Protein 4H8Q (pdb70)

Structure (mmCIF, N/CA/C/O backbone):
data_4H8Q
#
_entry.id   4H8Q
#
_cell.length_a   109.090
_cell.length_b   109.090
_cell.length_c   109.090
_cell.angle_alpha   90.00
_cell.angle_beta   90.00
_cell.angle_gamma   90.00
#
_symmetry.space_group_name_H-M   'I 2 3'
#
loop_
_entity.id
_entity.type
_entity.pdbx_description
1 polymer 'Iron Transport-associated domain protein'
2 non-polymer 'PROTOPORPHYRIN IX CONTAINING FE'
3 non-polymer 'ZINC ION'
4 water water
#
loop_
_atom_site.group_PDB
_atom_site.id
_atom_site.type_symbol
_atom_site.label_atom_id
_atom_site.label_alt_id
_atom_site.label_comp_id
_atom_site.label_asym_id
_atom_site.label_entity_id
_atom_site.label_seq_id
_atom_site.pdbx_PDB_ins_code
_atom_site.Cartn_x
_atom_site.Cartn_y
_atom_site.Cartn_z
_atom_site.occupancy
_atom_site.B_iso_or_equiv
_atom_site.auth_seq_id
_atom_site.auth_comp_id
_atom_site.auth_asym_id
_atom_site.auth_atom_id
_atom_site.pdbx_PDB_model_num
ATOM 1 N N . LEU A 1 11 ? -5.097 -14.731 -33.403 1.00 59.88 5 LEU A N 1
ATOM 2 C CA . LEU A 1 11 ? -4.916 -14.696 -34.851 1.00 55.43 5 LEU A CA 1
ATOM 3 C C . LEU A 1 11 ? -6.187 -14.214 -35.544 1.00 56.31 5 LEU A C 1
ATOM 4 O O . LEU A 1 11 ? -7.274 -14.247 -34.962 1.00 58.27 5 LEU A O 1
ATOM 6 N N . LYS A 1 12 ? -6.049 -13.773 -36.789 1.00 49.81 6 LYS A N 1
ATOM 7 C CA . LYS A 1 12 ? -7.170 -13.205 -37.524 1.00 51.36 6 LYS A CA 1
ATOM 8 C C . LYS A 1 12 ? -7.642 -14.118 -38.652 1.00 51.07 6 LYS A C 1
ATOM 9 O O . LYS A 1 12 ? -6.901 -14.986 -39.112 1.00 48.34 6 LYS A O 1
ATOM 15 N N . ASP A 1 13 ? -8.875 -13.901 -39.103 1.00 49.89 7 ASP A N 1
ATOM 16 C CA . ASP A 1 13 ? -9.481 -14.723 -40.148 1.00 44.95 7 ASP A CA 1
ATOM 17 C C . ASP A 1 13 ? -8.549 -14.963 -41.332 1.00 44.24 7 ASP A C 1
ATOM 18 O O . ASP A 1 13 ? -7.866 -14.047 -41.794 1.00 48.79 7 ASP A O 1
ATOM 23 N N . GLY A 1 14 ? -8.528 -16.205 -41.814 1.00 37.67 8 GLY A N 1
ATOM 24 C CA . GLY A 1 14 ? -7.661 -16.613 -42.907 1.00 31.40 8 GLY A CA 1
ATOM 25 C C . GLY A 1 14 ? -7.311 -18.089 -42.808 1.00 29.74 8 GLY A C 1
ATOM 26 O O . GLY A 1 14 ? -7.816 -18.781 -41.928 1.00 29.79 8 GLY A O 1
ATOM 27 N N . GLN A 1 15 ? -6.445 -18.558 -43.703 1.00 28.11 9 GLN A N 1
ATOM 28 C CA . GLN A 1 15 ? -6.042 -19.965 -43.769 1.00 27.03 9 GLN A CA 1
ATOM 29 C C . GLN A 1 15 ? -4.535 -20.092 -43.504 1.00 27.56 9 GLN A C 1
ATOM 30 O O . GLN A 1 15 ? -3.740 -19.397 -44.132 1.00 27.23 9 GLN A O 1
ATOM 36 N N . TYR A 1 16 ? -4.142 -20.993 -42.604 1.00 22.95 10 TYR A N 1
ATOM 37 C CA . TYR A 1 16 ? -2.742 -21.094 -42.172 1.00 22.39 10 TYR A CA 1
ATOM 38 C C . TYR A 1 16 ? -2.244 -22.533 -42.124 1.00 23.35 10 TYR A C 1
ATOM 39 O O . TYR A 1 16 ? -3.033 -23.451 -41.912 1.00 22.61 10 TYR A O 1
ATOM 48 N N . ASP A 1 17 ? -0.933 -22.728 -42.271 1.00 19.83 11 ASP A N 1
ATOM 49 C CA . ASP A 1 17 ? -0.342 -24.032 -42.010 1.00 18.57 11 ASP A CA 1
ATOM 50 C C . ASP A 1 17 ? -0.191 -24.214 -40.502 1.00 22.05 11 ASP A C 1
ATOM 51 O O . ASP A 1 17 ? 0.195 -23.280 -39.787 1.00 21.28 11 ASP A O 1
ATOM 56 N N . ILE A 1 18 ? -0.482 -25.413 -40.008 1.00 21.16 12 ILE A N 1
ATOM 57 C CA . ILE A 1 18 ? -0.222 -25.707 -38.605 1.00 18.47 12 ILE A CA 1
ATOM 58 C C . ILE A 1 18 ? 0.360 -27.101 -38.423 1.00 21.43 12 ILE A C 1
ATOM 59 O O . ILE A 1 18 ? -0.241 -28.100 -38.806 1.00 18.32 12 ILE A O 1
ATOM 64 N N . ALA A 1 19 ? 1.556 -27.166 -37.844 1.00 18.90 13 ALA A N 1
ATOM 65 C CA . ALA A 1 19 ? 2.182 -28.456 -37.598 1.00 19.20 13 ALA A CA 1
ATOM 66 C C . ALA A 1 19 ? 1.541 -29.136 -36.400 1.00 16.89 13 ALA A C 1
ATOM 67 O O . ALA A 1 19 ? 1.030 -28.473 -35.499 1.00 19.95 13 ALA A O 1
ATOM 69 N N . PHE A 1 20 ? 1.573 -30.462 -36.386 1.00 16.87 14 PHE A N 1
ATOM 70 C CA . PHE A 1 20 ? 1.011 -31.212 -35.263 1.00 18.76 14 PHE A CA 1
ATOM 71 C C . PHE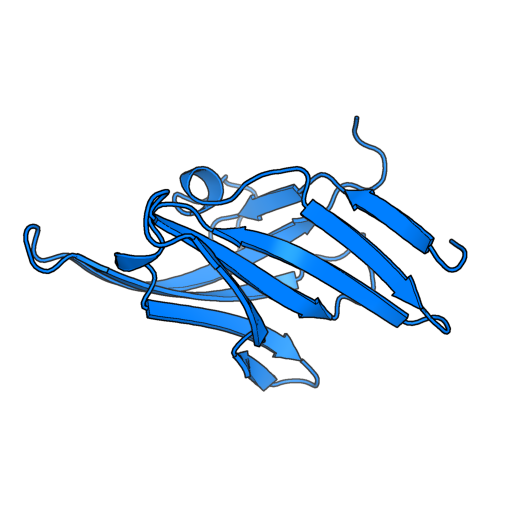 A 1 20 ? 1.601 -32.613 -35.227 1.00 21.22 14 PHE A C 1
ATOM 72 O O . PHE A 1 20 ? 2.247 -33.059 -36.191 1.00 21.78 14 PHE A O 1
ATOM 80 N N . LYS A 1 21 ? 1.372 -33.299 -34.109 1.00 19.22 15 LYS A N 1
ATOM 81 C CA . LYS A 1 21 ? 1.748 -34.689 -33.943 1.00 20.13 15 LYS A CA 1
ATOM 82 C C . LYS A 1 21 ? 0.560 -35.407 -33.312 1.00 19.60 15 LYS A C 1
ATOM 83 O O . LYS A 1 21 ? -0.207 -34.798 -32.557 1.00 21.03 15 LYS A O 1
ATOM 89 N N . VAL A 1 22 ? 0.399 -36.685 -33.629 1.00 18.42 16 VAL A N 1
ATOM 90 C CA . VAL A 1 22 ? -0.575 -37.518 -32.939 1.00 15.00 16 VAL A CA 1
ATOM 91 C C . VAL A 1 22 ? 0.160 -38.329 -31.882 1.00 18.17 16 VAL A C 1
ATOM 92 O O . VAL A 1 22 ? 1.144 -39.000 -32.187 1.00 19.95 16 VAL A O 1
ATOM 96 N N . LEU A 1 23 ? -0.341 -38.267 -30.653 1.00 18.15 17 LEU A N 1
ATOM 97 C CA . LEU A 1 23 ? 0.303 -38.902 -29.507 1.00 19.64 17 LEU A CA 1
ATOM 98 C C . LEU A 1 23 ? -0.477 -40.111 -29.017 1.00 17.03 17 LEU A C 1
ATOM 99 O O . LEU A 1 23 ? -1.705 -40.134 -29.047 1.00 18.61 17 LEU A O 1
ATOM 104 N N . LYS A 1 24 ? 0.244 -41.129 -28.559 1.00 16.88 18 LYS A N 1
ATOM 105 C CA . LYS A 1 24 ? -0.377 -42.273 -27.921 1.00 17.30 18 LYS A CA 1
ATOM 106 C C . LYS A 1 24 ? -1.139 -41.829 -26.670 1.00 16.90 18 LYS A C 1
ATOM 107 O O . LYS A 1 24 ? -0.667 -40.967 -25.929 1.00 20.75 18 LYS A O 1
ATOM 113 N N . ASP A 1 25 ? -2.313 -42.413 -26.459 1.00 19.66 19 ASP A N 1
ATOM 114 C CA . ASP A 1 25 ? -3.249 -41.985 -25.418 1.00 18.75 19 ASP A CA 1
ATOM 115 C C . ASP A 1 25 ? -2.568 -41.823 -24.053 1.00 21.55 19 ASP A C 1
ATOM 116 O O . ASP A 1 25 ? -1.938 -42.761 -23.558 1.00 23.09 19 ASP A O 1
ATOM 121 N N . LYS A 1 26 ? -2.695 -40.629 -23.475 1.00 21.02 20 LYS A N 1
ATOM 122 C CA . LYS A 1 26 ? -2.181 -40.332 -22.131 1.00 25.73 20 LYS A CA 1
ATOM 123 C C . LYS A 1 26 ? -0.652 -40.352 -22.033 1.00 26.69 20 LYS A C 1
ATOM 124 O O . LYS A 1 26 ? -0.095 -40.519 -20.942 1.00 28.34 20 LYS A O 1
ATOM 130 N N . THR A 1 27 ? 0.024 -40.173 -23.165 1.00 20.03 21 THR A N 1
ATOM 131 C CA . THR A 1 27 ? 1.483 -40.154 -23.200 1.00 20.99 21 THR A CA 1
ATOM 132 C C . THR A 1 27 ? 2.029 -39.003 -24.021 1.00 25.75 21 THR A C 1
ATOM 133 O O . THR A 1 27 ? 1.274 -38.294 -24.704 1.00 24.30 21 THR A O 1
ATOM 137 N N . GLU A 1 28 ? 3.345 -38.814 -23.946 1.00 22.39 22 GLU A N 1
ATOM 138 C CA . GLU A 1 28 ? 4.048 -37.897 -24.831 1.00 23.20 22 GLU A CA 1
ATOM 139 C C . GLU A 1 28 ? 4.776 -38.679 -25.924 1.00 22.84 22 GLU A C 1
ATOM 140 O O . GLU A 1 28 ? 5.668 -38.148 -26.585 1.00 26.08 22 GLU A O 1
ATOM 146 N N . GLU A 1 29 ? 4.380 -39.938 -26.107 1.00 22.27 23 GLU A N 1
ATOM 147 C CA . GLU A 1 29 ? 4.956 -40.800 -27.135 1.00 22.55 23 GLU A CA 1
ATOM 148 C C . GLU A 1 29 ? 4.229 -40.622 -28.460 1.00 25.75 23 GLU A C 1
ATOM 149 O O . GLU A 1 29 ? 3.012 -40.457 -28.483 1.00 22.35 23 GLU A O 1
ATOM 155 N N . ILE A 1 30 ? 4.974 -40.668 -29.559 1.00 22.62 24 ILE A N 1
ATOM 156 C CA . ILE A 1 30 ? 4.356 -40.537 -30.880 1.00 19.92 24 ILE A CA 1
ATOM 157 C C . ILE A 1 30 ? 3.499 -41.748 -31.193 1.00 20.73 24 ILE A C 1
ATOM 158 O O . ILE A 1 30 ? 3.933 -42.890 -31.035 1.00 23.02 24 ILE A O 1
ATOM 163 N N . SER A 1 31 ? 2.267 -41.500 -31.635 1.00 18.96 25 SER A N 1
ATOM 164 C CA . SER A 1 31 ? 1.340 -42.579 -31.932 1.00 19.93 25 SER A CA 1
ATOM 165 C C . SER A 1 31 ? 1.667 -43.238 -33.261 1.00 17.75 25 SER A C 1
ATOM 166 O O . SER A 1 31 ? 2.214 -42.596 -34.171 1.00 20.22 25 SER A O 1
ATOM 169 N N A MET A 1 32 ? 1.320 -44.522 -33.371 0.67 18.10 26 MET A N 1
ATOM 170 N N C MET A 1 32 ? 1.339 -44.513 -33.383 0.33 18.13 26 MET A N 1
ATOM 171 C CA A MET A 1 32 ? 1.357 -45.260 -34.636 0.67 20.67 26 MET A CA 1
ATOM 172 C CA B MET A 1 32 ? 1.737 -45.861 -35.157 0.00 22.22 26 MET A CA 1
ATOM 173 C CA C MET A 1 32 ? 1.444 -45.147 -34.676 0.33 20.84 26 MET A CA 1
ATOM 174 C C A MET A 1 32 ? 0.488 -44.552 -35.675 0.67 20.42 26 MET A C 1
ATOM 175 C C C MET A 1 32 ? 0.619 -44.345 -35.671 0.33 21.02 26 MET A C 1
ATOM 176 O O A MET A 1 32 ? 0.711 -44.674 -36.882 0.67 22.15 26 MET A O 1
ATOM 177 O O C MET A 1 32 ? 0.992 -44.202 -36.840 0.33 20.50 26 MET A O 1
ATOM 190 N N . MET A 1 33 ? -0.496 -43.799 -35.203 1.00 18.96 27 MET A N 1
ATOM 191 C CA . MET A 1 33 ? -1.374 -43.062 -36.114 1.00 18.83 27 MET A CA 1
ATOM 192 C C . MET A 1 33 ? -0.643 -41.915 -36.803 1.00 20.40 27 MET A C 1
ATOM 193 O O . MET A 1 33 ? -1.034 -41.489 -37.885 1.00 20.56 27 MET A O 1
ATOM 198 N N . ASN A 1 34 ? 0.422 -41.411 -36.190 1.00 18.96 28 ASN A N 1
ATOM 199 C CA . ASN A 1 34 ? 1.101 -40.250 -36.728 1.00 21.26 28 ASN A CA 1
ATOM 200 C C . ASN A 1 34 ? 1.628 -40.504 -38.138 1.00 19.22 28 ASN A C 1
ATOM 201 O O . ASN A 1 34 ? 1.804 -39.575 -38.933 1.00 24.27 28 ASN A O 1
ATOM 206 N N . THR A 1 35 ? 1.875 -41.774 -38.435 1.00 19.97 29 THR A N 1
ATOM 207 C CA . THR A 1 35 ? 2.364 -42.203 -39.740 1.00 22.53 29 THR A CA 1
ATOM 208 C C . THR A 1 35 ? 1.333 -41.968 -40.849 1.00 22.35 29 THR A C 1
ATOM 209 O O . THR A 1 35 ? 1.683 -41.851 -42.031 1.00 25.86 29 THR A O 1
ATOM 213 N N . TYR A 1 36 ? 0.067 -41.884 -40.451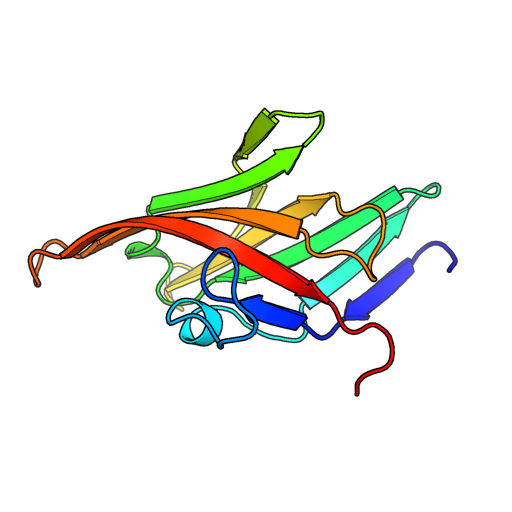 1.00 18.23 30 TYR A N 1
ATOM 214 C CA . TYR A 1 36 ? -1.054 -41.911 -41.391 1.00 18.83 30 TYR A CA 1
ATOM 215 C C . TYR A 1 36 ? -1.775 -40.578 -41.496 1.00 18.97 30 TYR A C 1
ATOM 216 O O . TYR A 1 36 ? -2.894 -40.507 -41.995 1.00 22.35 30 TYR A O 1
ATOM 225 N N . VAL A 1 37 ? -1.136 -39.522 -41.011 1.00 18.74 31 VAL A N 1
ATOM 226 C CA . VAL A 1 37 ? -1.671 -38.179 -41.174 1.00 20.57 31 VAL A CA 1
ATOM 227 C C . VAL A 1 37 ? -0.621 -37.300 -41.836 1.00 21.79 31 VAL A C 1
ATOM 228 O O . VAL A 1 37 ? 0.580 -37.583 -41.770 1.00 25.86 31 VAL A O 1
ATOM 232 N N . VAL A 1 38 ? -1.070 -36.237 -42.490 1.00 20.54 32 VAL A N 1
ATOM 233 C CA . VAL A 1 38 ? -0.145 -35.291 -43.087 1.00 18.53 32 VAL A CA 1
ATOM 234 C C . VAL A 1 38 ? -0.013 -34.043 -42.226 1.00 22.28 32 VAL A C 1
ATOM 235 O O . VAL A 1 38 ? -1.001 -33.407 -41.886 1.00 20.48 32 VAL A O 1
ATOM 239 N N . SER A 1 39 ? 1.215 -33.708 -41.843 1.00 22.27 33 SER A N 1
ATOM 240 C CA . SER A 1 39 ? 1.471 -32.439 -41.176 1.00 18.49 33 SER A CA 1
ATOM 241 C C . SER A 1 39 ? 2.363 -31.625 -42.114 1.00 21.12 33 SER A C 1
ATOM 242 O O . SER A 1 39 ? 3.271 -32.185 -42.721 1.00 24.39 33 SER A O 1
ATOM 245 N N . PRO A 1 40 ? 2.118 -30.309 -42.234 1.00 21.31 34 PRO A N 1
ATOM 246 C CA . PRO A 1 40 ? 1.120 -29.568 -41.461 1.00 18.90 34 PRO A CA 1
ATOM 247 C C . PRO A 1 40 ? -0.292 -29.732 -41.990 1.00 18.65 34 PRO A C 1
ATOM 248 O O . PRO A 1 40 ? -0.514 -30.009 -43.187 1.00 20.03 34 PRO A O 1
ATOM 252 N N . ALA A 1 41 ? -1.241 -29.543 -41.085 1.00 18.56 35 ALA A N 1
ATOM 253 C CA . ALA A 1 41 ? -2.651 -29.436 -41.438 1.00 19.83 35 ALA A CA 1
ATOM 254 C C . ALA A 1 41 ? -2.950 -27.997 -41.833 1.00 20.96 35 ALA A C 1
ATOM 255 O O . ALA A 1 41 ? -2.072 -27.127 -41.792 1.00 19.09 35 ALA A O 1
ATOM 257 N N . ARG A 1 42 ? -4.190 -27.739 -42.228 1.00 18.74 36 ARG A N 1
ATOM 258 C CA . ARG A 1 42 ? -4.575 -26.380 -42.573 1.00 20.77 36 ARG A CA 1
ATOM 259 C C . ARG A 1 42 ? -5.589 -25.869 -41.567 1.00 21.26 36 ARG A C 1
ATOM 260 O O . ARG A 1 42 ? -6.610 -26.501 -41.299 1.00 22.38 36 ARG A O 1
ATOM 268 N N . LEU A 1 43 ? -5.272 -24.719 -40.993 1.00 20.02 37 LEU A N 1
ATOM 269 C CA . LEU A 1 43 ? -6.121 -24.072 -40.017 1.00 17.70 37 LEU A CA 1
ATOM 270 C C . LEU A 1 43 ? -6.887 -22.958 -40.707 1.00 21.71 37 LEU A C 1
ATOM 271 O O . LEU A 1 43 ? -6.293 -22.095 -41.348 1.00 22.40 37 LEU A O 1
ATOM 276 N N . THR A 1 44 ? -8.205 -22.981 -40.585 1.00 22.56 38 THR A N 1
ATOM 277 C CA . THR A 1 44 ? -9.016 -21.878 -41.091 1.00 21.69 38 THR A CA 1
ATOM 278 C C . THR A 1 44 ? -9.572 -21.129 -39.899 1.00 26.25 38 THR A C 1
ATOM 279 O O . THR A 1 44 ? -10.203 -21.717 -39.017 1.00 25.29 38 THR A O 1
ATOM 283 N N . VAL A 1 45 ? -9.311 -19.828 -39.856 1.00 27.74 39 VAL A N 1
ATOM 284 C CA . VAL A 1 45 ? -9.839 -18.992 -38.793 1.00 29.24 39 VAL A CA 1
ATOM 285 C C . VAL A 1 45 ? -10.973 -18.175 -39.393 1.00 31.92 39 VAL A C 1
ATOM 286 O O . VAL A 1 45 ? -10.776 -17.475 -40.382 1.00 34.88 39 VAL A O 1
ATOM 290 N N . LYS A 1 46 ? -12.163 -18.305 -38.820 1.00 39.78 40 LYS A N 1
ATOM 291 C CA . LYS A 1 46 ? -13.340 -17.632 -39.356 1.00 41.54 40 LYS A CA 1
ATOM 292 C C . LYS A 1 46 ? -14.281 -17.234 -38.230 1.00 51.65 40 LYS A C 1
ATOM 293 O O . LYS A 1 46 ? -14.847 -18.091 -37.553 1.00 50.83 40 LYS A O 1
ATOM 299 N N . ASP A 1 47 ? -14.434 -15.928 -38.033 1.00 59.21 41 ASP A N 1
ATOM 300 C CA . ASP A 1 47 ? -15.299 -15.394 -36.987 1.00 58.88 41 ASP A CA 1
ATOM 301 C C . ASP A 1 47 ? -14.893 -15.888 -35.601 1.00 59.70 41 ASP A C 1
ATOM 302 O O . ASP A 1 47 ? -15.737 -16.328 -34.820 1.00 61.85 41 ASP A O 1
ATOM 307 N N . GLY A 1 48 ? -13.600 -15.817 -35.300 1.00 58.00 42 GLY A N 1
ATOM 308 C CA . GLY A 1 48 ? -13.098 -16.225 -33.998 1.00 58.01 42 GLY A CA 1
ATOM 309 C C . GLY A 1 48 ? -13.177 -17.719 -33.721 1.00 57.30 42 GLY A C 1
ATOM 310 O O . GLY A 1 48 ? -12.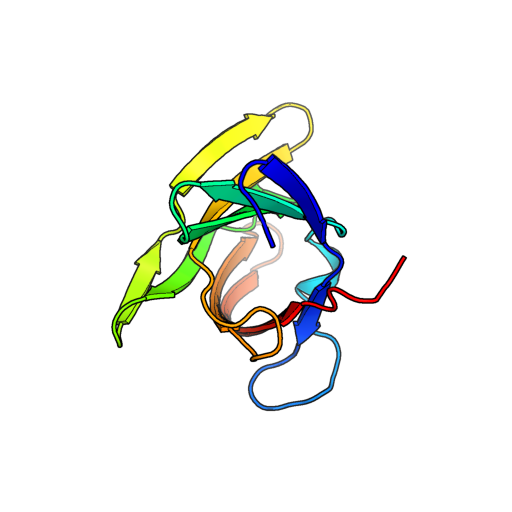921 -18.163 -32.600 1.00 58.01 42 GLY A O 1
ATOM 311 N N . LYS A 1 49 ? -13.544 -18.499 -34.733 1.00 49.30 43 LYS A N 1
ATOM 312 C CA . LYS A 1 49 ? -13.536 -19.953 -34.607 1.00 43.22 43 LYS A CA 1
ATOM 313 C C . LYS A 1 49 ? -12.373 -20.549 -35.392 1.00 35.87 43 LYS A C 1
ATOM 314 O O . LYS A 1 49 ? -11.902 -19.960 -36.366 1.00 35.44 43 LYS A O 1
ATOM 320 N N . LYS A 1 50 ? -11.908 -21.714 -34.957 1.00 30.84 44 LYS A N 1
ATOM 321 C CA . LYS A 1 50 ? -10.769 -22.360 -35.595 1.00 27.23 44 LYS A CA 1
ATOM 322 C C . LYS A 1 50 ? -11.151 -23.746 -36.090 1.00 26.50 44 LYS A C 1
ATOM 323 O O . LYS A 1 50 ? -11.641 -24.576 -35.322 1.00 29.84 44 LYS A O 1
ATOM 329 N N . TYR A 1 51 ? -10.932 -23.987 -37.376 1.00 23.34 45 TYR A N 1
ATOM 330 C CA . TYR A 1 51 ? -11.220 -25.289 -37.959 1.00 22.99 45 TYR A CA 1
ATOM 331 C C . TYR A 1 51 ? -9.942 -25.870 -38.519 1.00 25.30 45 TYR A C 1
ATOM 332 O O . TYR A 1 51 ? -9.130 -25.159 -39.109 1.00 24.11 45 TYR A O 1
ATOM 341 N N . ILE A 1 52 ? -9.767 -27.169 -38.329 1.00 18.99 46 ILE A N 1
ATOM 342 C CA . ILE A 1 52 ? -8.598 -27.862 -38.826 1.00 18.54 46 ILE A CA 1
ATOM 343 C C . ILE A 1 52 ? -9.039 -28.791 -39.933 1.00 21.21 46 ILE A C 1
ATOM 344 O O . ILE A 1 52 ? -10.001 -29.542 -39.769 1.00 22.84 46 ILE A O 1
ATOM 349 N N . ALA A 1 53 ? -8.347 -28.723 -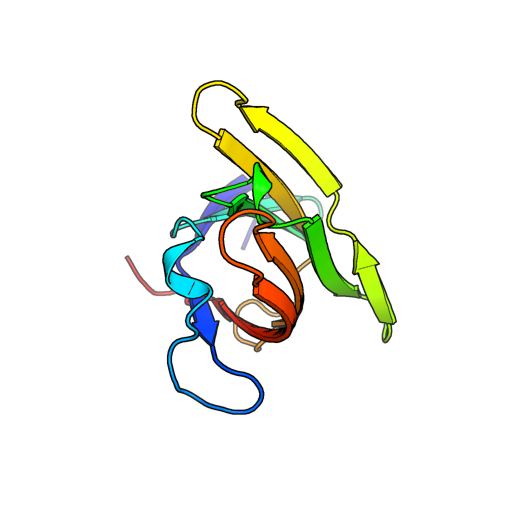41.062 1.00 18.42 47 ALA A N 1
ATOM 350 C CA . ALA A 1 53 ? -8.525 -29.678 -42.143 1.00 17.80 47 ALA A CA 1
ATOM 351 C C . ALA A 1 53 ? -7.277 -30.535 -42.227 1.00 20.57 47 ALA A C 1
ATOM 352 O O . ALA A 1 53 ? -6.175 -30.035 -42.459 1.00 20.89 47 ALA A O 1
ATOM 354 N N . MET A 1 54 ? -7.464 -31.835 -42.035 1.00 18.36 48 MET A N 1
ATOM 355 C CA . MET A 1 54 ? -6.352 -32.771 -41.907 1.00 18.56 48 MET A CA 1
ATOM 356 C C . MET A 1 54 ? -6.481 -33.891 -42.927 1.00 18.83 48 MET A C 1
ATOM 357 O O . MET A 1 54 ? -7.556 -34.475 -43.071 1.00 19.40 48 MET A O 1
ATOM 362 N N . THR A 1 55 ? -5.389 -34.195 -43.621 1.00 19.41 49 THR A N 1
ATOM 363 C CA . THR A 1 55 ? -5.362 -35.300 -44.571 1.00 17.61 49 THR A CA 1
ATOM 364 C C . THR A 1 55 ? -5.008 -36.622 -43.887 1.00 18.49 49 THR A C 1
ATOM 365 O O . THR A 1 55 ? -3.999 -36.719 -43.169 1.00 19.60 49 THR A O 1
ATOM 369 N N . LEU A 1 56 ? -5.851 -37.625 -44.111 1.00 19.90 50 LEU A N 1
ATOM 370 C CA . LEU A 1 56 ? -5.597 -38.988 -43.650 1.00 19.10 50 LEU A CA 1
ATOM 371 C C . LEU A 1 56 ? -5.065 -39.819 -44.808 1.00 21.90 50 LEU A C 1
ATOM 372 O O . LEU A 1 56 ? -5.641 -39.814 -45.906 1.00 21.93 50 LEU A O 1
ATOM 377 N N . LYS A 1 57 ? -3.966 -40.525 -44.565 1.00 19.58 51 LYS A N 1
ATOM 378 C CA . LYS A 1 57 ? -3.424 -41.465 -45.539 1.00 17.60 51 LYS A CA 1
ATOM 379 C C . LYS A 1 57 ? -3.978 -42.862 -45.274 1.00 23.31 51 LYS A C 1
ATOM 380 O O . LYS A 1 57 ? -4.568 -43.107 -44.227 1.00 21.56 51 LYS A O 1
ATOM 386 N N . ASN A 1 58 ? -3.808 -43.770 -46.232 1.00 19.45 52 ASN A N 1
ATOM 387 C CA . ASN A 1 58 ? -4.446 -45.085 -46.156 1.00 22.42 52 ASN A CA 1
ATOM 388 C C . ASN A 1 58 ? -5.904 -44.982 -45.737 1.00 22.19 52 ASN A C 1
ATOM 389 O O . ASN A 1 58 ? -6.373 -45.708 -44.853 1.00 19.10 52 ASN A O 1
ATOM 394 N N . SER A 1 59 ? -6.62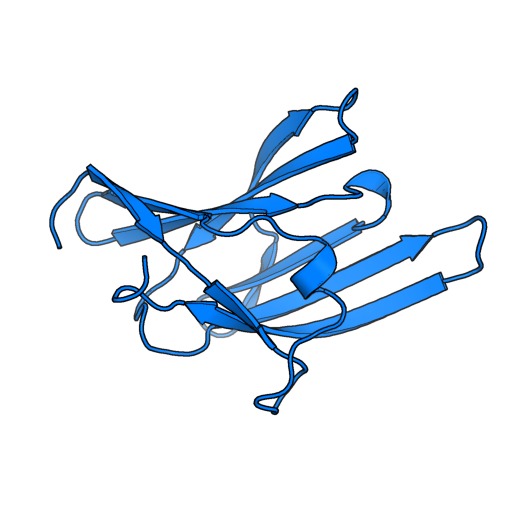6 -44.079 -46.397 1.00 19.99 53 SER A N 1
ATOM 395 C CA . SER A 1 59 ? -7.994 -43.737 -46.021 1.00 20.49 53 SER A CA 1
ATOM 396 C C . SER A 1 59 ? -8.910 -44.955 -45.886 1.00 20.19 53 SER A C 1
ATOM 397 O O . SER A 1 59 ? -9.718 -45.042 -44.962 1.00 20.95 53 SER A O 1
ATOM 400 N N . GLU A 1 60 ? -8.790 -45.891 -46.821 1.00 21.68 54 GLU A N 1
ATOM 401 C CA . GLU A 1 60 ? -9.622 -47.084 -46.822 1.00 22.85 54 GLU A CA 1
ATOM 402 C C . GLU A 1 60 ? -9.544 -47.857 -45.499 1.00 21.84 54 GLU A C 1
ATOM 403 O O . GLU A 1 60 ? -10.504 -48.508 -45.100 1.00 24.60 54 GLU A O 1
ATOM 409 N N . TRP A 1 61 ? -8.401 -47.774 -44.827 1.00 19.32 55 TRP A N 1
ATOM 410 C CA . TRP A 1 61 ? -8.206 -48.483 -43.555 1.00 18.66 55 TRP A CA 1
ATOM 411 C C . TRP A 1 61 ? -8.815 -47.755 -42.361 1.00 19.92 55 TRP A C 1
ATOM 412 O O . TRP A 1 61 ? -9.114 -48.361 -41.332 1.00 19.27 55 TRP A O 1
ATOM 423 N N . ILE A 1 62 ? -8.974 -46.446 -42.479 1.00 18.89 56 ILE A N 1
ATOM 424 C CA . ILE A 1 62 ? -9.446 -45.668 -41.339 1.00 18.70 56 ILE A CA 1
ATOM 425 C C . ILE A 1 62 ? -10.950 -45.520 -41.453 1.00 22.45 56 ILE A C 1
ATOM 426 O O . ILE A 1 62 ? -11.444 -44.735 -42.250 1.00 21.12 56 ILE A O 1
ATOM 431 N N . THR A 1 63 ? -11.686 -46.307 -40.678 1.00 16.67 57 THR A N 1
ATOM 432 C CA . THR A 1 63 ? -13.134 -46.367 -40.860 1.00 18.19 57 THR A CA 1
ATOM 433 C C . THR A 1 63 ? -13.917 -45.342 -40.048 1.00 21.77 57 THR A C 1
ATOM 434 O O . THR A 1 63 ? -15.040 -44.984 -40.412 1.00 23.71 57 THR A O 1
ATOM 438 N N . LYS A 1 64 ? -13.334 -44.871 -38.952 1.00 19.36 58 LYS A N 1
ATOM 439 C CA . LYS A 1 64 ? -13.950 -43.822 -38.150 1.00 19.73 58 LYS A CA 1
ATOM 440 C C . LYS A 1 64 ? -12.885 -42.880 -37.631 1.00 21.95 58 LYS A C 1
ATOM 441 O O . LYS A 1 64 ? -11.771 -43.303 -37.301 1.00 19.33 58 LYS A O 1
ATOM 447 N N . PHE A 1 65 ? -13.225 -41.598 -37.554 1.00 17.14 59 PHE A N 1
ATOM 448 C CA . PHE A 1 65 ? -12.338 -40.627 -36.933 1.00 18.04 59 PHE A CA 1
ATOM 449 C C . PHE A 1 65 ? -13.162 -39.573 -36.209 1.00 20.46 59 PHE A C 1
ATOM 450 O O . PHE A 1 65 ? -14.002 -38.908 -36.821 1.00 19.52 59 PHE A O 1
ATOM 458 N N . GLN A 1 66 ? -12.930 -39.426 -34.906 1.00 16.67 60 GLN A N 1
ATOM 459 C CA . GLN A 1 66 ? -13.744 -38.517 -34.100 1.00 16.66 60 GLN A CA 1
ATOM 460 C C . GLN A 1 66 ? -12.867 -37.602 -33.259 1.00 19.19 60 GLN A C 1
ATOM 461 O O . GLN A 1 66 ? -11.754 -37.966 -32.869 1.00 19.23 60 GLN A O 1
ATOM 467 N N . THR A 1 67 ? -13.360 -36.403 -32.973 1.00 17.07 61 THR A N 1
ATOM 468 C CA . THR A 1 67 ? -12.651 -35.526 -32.060 1.00 17.70 61 THR A CA 1
ATOM 469 C C . THR A 1 67 ? -13.602 -35.053 -30.971 1.00 21.21 61 THR A C 1
ATOM 470 O O . THR A 1 67 ? -14.822 -35.090 -31.146 1.00 21.44 61 THR A O 1
ATOM 474 N N . GLU A 1 68 ? -13.042 -34.635 -29.844 1.00 21.53 62 GLU A N 1
ATOM 475 C CA . GLU A 1 68 ? -13.866 -34.216 -28.713 1.00 24.19 62 GLU A CA 1
ATOM 476 C C . GLU A 1 68 ? -14.494 -32.867 -29.006 1.00 28.88 62 GLU A C 1
ATOM 477 O O . GLU A 1 68 ? -13.805 -31.923 -29.395 1.00 31.11 62 GLU A O 1
ATOM 483 N N . LYS A 1 69 ? -15.805 -32.793 -28.818 1.00 32.20 63 LYS A N 1
ATOM 484 C CA . LYS A 1 69 ? -16.562 -31.575 -29.064 1.00 42.10 63 LYS A CA 1
ATOM 485 C C . LYS A 1 69 ? -17.683 -31.486 -28.039 1.00 45.77 63 LYS A C 1
ATOM 486 O O . LYS A 1 69 ? -18.534 -32.376 -27.966 1.00 42.38 63 LYS A O 1
ATOM 492 N N . ASN A 1 70 ? -17.672 -30.422 -27.242 1.00 50.04 64 ASN A N 1
ATOM 493 C CA . ASN A 1 70 ? -18.716 -30.202 -26.246 1.00 52.17 64 ASN A CA 1
ATOM 494 C C . ASN A 1 70 ? -18.908 -31.405 -25.327 1.00 49.38 64 ASN A C 1
ATOM 495 O O . ASN A 1 70 ? -20.016 -31.933 -25.206 1.00 52.48 64 ASN A O 1
ATOM 500 N N . GLY A 1 71 ? -17.822 -31.841 -24.696 1.00 51.82 65 GLY A N 1
ATOM 501 C CA . GLY A 1 71 ? -17.872 -32.939 -23.746 1.00 49.97 65 GLY A CA 1
ATOM 502 C C . GLY A 1 71 ? -18.249 -34.288 -24.335 1.00 51.71 65 GLY A C 1
ATOM 503 O O . GLY A 1 71 ? -18.485 -35.247 -23.599 1.00 54.24 65 GLY A O 1
ATOM 504 N N . GLY A 1 72 ? -18.314 -34.367 -25.661 1.00 40.72 66 GLY A N 1
ATOM 505 C CA . GLY A 1 72 ? -18.607 -35.618 -26.335 1.00 35.44 66 GLY A CA 1
ATOM 506 C C . GLY A 1 72 ? -17.691 -35.810 -27.531 1.00 30.78 66 GLY A C 1
ATOM 507 O O . GLY A 1 72 ? -16.893 -34.934 -27.851 1.00 36.86 66 GLY A O 1
ATOM 508 N N . PHE A 1 73 ? -17.799 -36.955 -28.193 1.00 28.59 67 PHE A N 1
ATOM 509 C CA . PHE A 1 73 ? -17.028 -37.181 -29.415 1.00 25.02 67 PHE A CA 1
ATOM 510 C C . PHE A 1 73 ? -17.910 -37.165 -30.651 1.00 25.56 67 PHE A C 1
ATOM 511 O O . PHE A 1 73 ? -18.997 -37.752 -30.668 1.00 29.84 67 PHE A O 1
ATOM 519 N N . ALA A 1 74 ? -17.434 -36.488 -31.688 1.00 21.65 68 ALA A N 1
ATOM 520 C CA . ALA A 1 74 ? -18.195 -36.342 -32.921 1.00 24.63 68 ALA A CA 1
ATOM 521 C C . ALA A 1 74 ? -17.365 -36.741 -34.125 1.00 21.86 68 ALA A C 1
ATOM 522 O O . ALA A 1 74 ? -16.166 -36.458 -34.180 1.00 20.02 68 ALA A O 1
ATOM 524 N N . ASP A 1 75 ? -18.002 -37.405 -35.085 1.00 21.94 69 ASP A N 1
ATOM 525 C CA . ASP A 1 75 ? -17.330 -37.730 -36.332 1.00 20.98 69 ASP A CA 1
ATOM 526 C C . ASP A 1 75 ? -16.893 -36.448 -37.038 1.00 26.12 69 ASP A C 1
ATOM 527 O O . ASP A 1 75 ? -17.681 -35.511 -37.202 1.00 23.49 69 ASP A O 1
ATOM 532 N N . ALA A 1 76 ? -15.635 -36.398 -37.457 1.00 20.54 70 ALA A N 1
ATOM 533 C CA . ALA A 1 76 ? -15.164 -35.257 -38.231 1.00 19.24 70 ALA A CA 1
ATOM 534 C C . ALA A 1 76 ? -15.803 -35.285 -39.613 1.00 21.47 70 ALA A C 1
ATOM 535 O O . ALA A 1 76 ? -16.003 -36.347 -40.197 1.00 22.40 70 ALA A O 1
ATOM 537 N N . LYS A 1 77 ? -16.110 -34.107 -40.141 1.00 20.57 71 LYS A N 1
ATOM 538 C CA . LYS A 1 77 ? -16.696 -34.000 -41.471 1.00 21.30 71 LYS A CA 1
ATOM 539 C C . LYS A 1 77 ? -15.701 -34.358 -42.565 1.00 21.08 71 LYS A C 1
ATOM 540 O O . LYS A 1 77 ? -14.575 -33.862 -42.575 1.00 22.30 71 LYS A O 1
ATOM 546 N N . VAL A 1 78 ? -16.104 -35.209 -43.505 1.00 18.43 72 VAL A N 1
ATOM 547 C CA . VAL A 1 78 ? -15.241 -35.485 -44.643 1.00 17.12 72 VAL A CA 1
ATOM 548 C C . VAL A 1 78 ? -15.516 -34.426 -45.703 1.00 20.68 72 VAL A C 1
ATOM 549 O O . VAL A 1 78 ? -16.622 -34.362 -46.254 1.00 24.07 72 VAL A O 1
ATOM 553 N N . VAL A 1 79 ? -14.526 -33.584 -45.971 1.00 19.83 73 VAL A N 1
ATOM 554 C CA . VAL A 1 79 ? -14.708 -32.493 -46.932 1.00 21.07 73 VAL A CA 1
ATOM 555 C C . VAL A 1 79 ? -14.141 -32.802 -48.313 1.00 26.01 73 VAL A C 1
ATOM 556 O O . VAL A 1 79 ? -14.399 -32.078 -49.274 1.00 25.57 73 VAL A O 1
ATOM 560 N N . SER A 1 80 ? -13.367 -33.874 -48.416 1.00 20.74 74 SER A N 1
ATOM 561 C CA . SER A 1 80 ? -12.941 -34.369 -49.710 1.00 23.97 74 SER A CA 1
ATOM 562 C C . SER A 1 80 ? -12.358 -35.758 -49.593 1.00 28.36 74 SER A C 1
ATOM 563 O O . SER A 1 80 ? -11.884 -36.164 -48.525 1.00 22.28 74 SER A O 1
ATOM 566 N N . GLU A 1 81 ? -12.424 -36.482 -50.703 1.00 26.36 75 GLU A N 1
ATOM 567 C CA . GLU A 1 81 ? -11.801 -37.790 -50.827 1.00 27.39 75 GLU A CA 1
ATOM 568 C C . GLU A 1 81 ? -11.078 -37.871 -52.159 1.00 33.97 75 GLU A C 1
ATOM 569 O O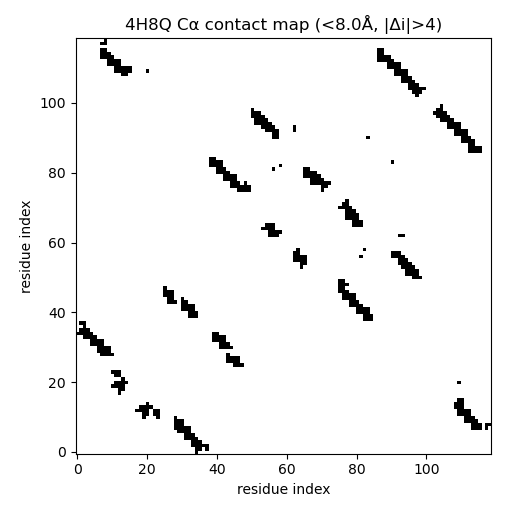 . GLU A 1 81 ? -11.555 -37.348 -53.173 1.00 32.34 75 GLU A O 1
ATOM 575 N N . ASP A 1 82 ? -9.919 -38.515 -52.149 1.00 27.75 76 ASP A N 1
ATOM 576 C CA . ASP A 1 82 ? -9.180 -38.793 -53.371 1.00 29.54 76 ASP A CA 1
ATOM 577 C C . ASP A 1 82 ? -9.003 -40.299 -53.438 1.00 34.19 76 ASP A C 1
ATOM 578 O O . ASP A 1 82 ? -8.064 -40.843 -52.853 1.00 30.19 76 ASP A O 1
ATOM 583 N N . LYS A 1 83 ? -9.918 -40.972 -54.132 1.00 32.39 77 LYS A N 1
ATOM 584 C CA . LYS A 1 83 ? -9.903 -42.433 -54.195 1.00 35.80 77 LYS A CA 1
ATOM 585 C C . LYS A 1 83 ? -8.637 -42.979 -54.846 1.00 34.50 77 LYS A C 1
ATOM 586 O O . LYS A 1 83 ? -8.129 -44.030 -54.447 1.00 34.73 77 LYS A O 1
ATOM 592 N N . ALA A 1 84 ? -8.127 -42.267 -55.845 1.00 38.26 78 ALA A N 1
ATOM 593 C CA . ALA A 1 84 ? -6.903 -42.675 -56.526 1.00 34.73 78 ALA A CA 1
ATOM 594 C C . ALA A 1 84 ? -5.697 -42.663 -55.591 1.00 37.57 78 ALA A C 1
ATOM 595 O O . ALA A 1 84 ? -4.861 -43.565 -55.631 1.00 37.21 78 ALA A O 1
ATOM 597 N N . ALA A 1 85 ? -5.606 -41.640 -54.747 1.00 33.71 79 ALA A N 1
ATOM 598 C CA . ALA A 1 85 ? -4.485 -41.523 -53.820 1.00 32.92 79 ALA A CA 1
ATOM 599 C C . ALA A 1 85 ? -4.754 -42.287 -52.529 1.00 24.98 79 ALA A C 1
ATOM 600 O O . ALA A 1 85 ? -3.854 -42.453 -51.707 1.00 28.63 79 ALA A O 1
ATOM 602 N N . ASN A 1 86 ? -5.988 -42.752 -52.367 1.00 29.07 80 ASN A N 1
ATOM 603 C CA . ASN A 1 86 ? -6.421 -43.375 -51.119 1.00 26.47 80 ASN A CA 1
ATOM 604 C C . ASN A 1 86 ? -6.137 -42.447 -49.938 1.00 28.19 80 ASN A C 1
ATOM 605 O O . ASN A 1 86 ? -5.508 -42.842 -48.955 1.00 22.80 80 ASN A O 1
ATOM 610 N N . THR A 1 87 ? -6.589 -41.204 -50.058 1.00 24.25 81 THR A N 1
ATOM 611 C CA . THR A 1 87 ? -6.513 -40.247 -48.960 1.00 21.94 81 THR A CA 1
ATOM 612 C C . THR A 1 87 ? -7.860 -39.562 -48.824 1.00 25.98 81 THR A C 1
ATOM 613 O O . THR A 1 87 ? -8.692 -39.618 -49.732 1.00 22.85 81 THR A O 1
ATOM 617 N N . ARG A 1 88 ? -8.094 -38.930 -47.679 1.00 21.32 82 ARG A N 1
ATOM 618 C CA . ARG A 1 88 ? -9.257 -38.068 -47.551 1.00 19.74 82 ARG A CA 1
ATOM 619 C C . ARG A 1 88 ? -8.948 -36.937 -46.590 1.00 21.51 82 ARG A C 1
ATOM 620 O O . ARG A 1 88 ? -8.002 -37.018 -45.817 1.00 19.87 82 ARG A O 1
ATOM 628 N N . VAL A 1 89 ? -9.740 -35.875 -46.665 1.00 18.39 83 VAL A N 1
ATOM 629 C CA . VAL A 1 89 ? -9.545 -34.734 -45.789 1.00 16.88 83 VAL A CA 1
ATOM 630 C C . VAL A 1 89 ? -10.722 -34.639 -44.831 1.00 19.54 83 VAL A C 1
ATOM 63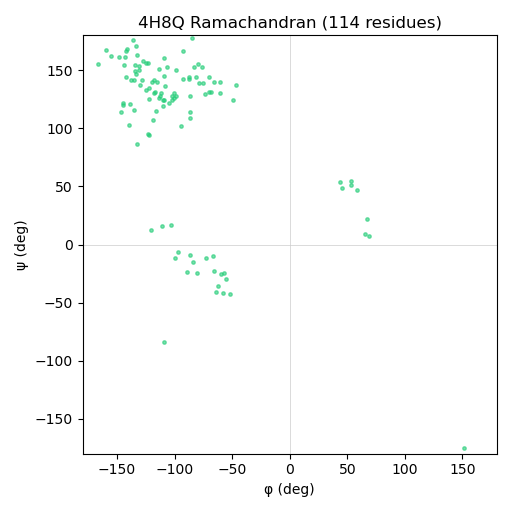1 O O . VAL A 1 89 ? -11.888 -34.650 -45.248 1.00 19.34 83 VAL A O 1
ATOM 635 N N . VAL A 1 90 ? -10.418 -34.563 -43.537 1.00 17.26 84 VAL A N 1
ATOM 636 C CA . VAL A 1 90 ? -11.452 -34.424 -42.516 1.00 18.60 84 VAL A CA 1
ATOM 637 C C . VAL A 1 90 ? -11.316 -33.064 -41.846 1.00 21.17 84 VAL A C 1
ATOM 638 O O . VAL A 1 90 ? -10.221 -32.496 -41.773 1.00 20.38 84 VAL A O 1
ATOM 642 N N . GLU A 1 91 ? -12.432 -32.533 -41.369 1.00 18.33 85 GLU A N 1
ATOM 643 C CA . GLU A 1 91 ? -12.441 -31.194 -40.795 1.00 19.36 85 GLU A CA 1
ATOM 644 C C . GLU A 1 91 ? -13.118 -31.216 -39.440 1.00 21.93 85 GLU A C 1
ATOM 645 O O . GLU A 1 91 ? -14.141 -31.876 -39.259 1.00 20.62 85 GLU A O 1
ATOM 651 N N . PHE A 1 92 ? -12.536 -30.505 -38.485 1.00 21.71 86 PHE A N 1
ATOM 652 C CA . PHE A 1 92 ? -13.075 -30.454 -37.134 1.00 20.92 86 PHE A CA 1
ATOM 653 C C . PHE A 1 92 ? -12.628 -29.172 -36.460 1.00 22.25 86 PHE A C 1
ATOM 654 O O . PHE A 1 92 ? -11.684 -28.516 -36.905 1.00 23.35 86 PHE A O 1
ATOM 662 N N . GLU A 1 93 ? -13.319 -28.816 -35.386 1.00 23.97 87 GLU A N 1
ATOM 663 C CA . GLU A 1 93 ? -13.033 -27.593 -34.662 1.00 27.55 87 GLU A CA 1
ATOM 664 C C . GLU A 1 93 ? -11.961 -27.817 -33.612 1.00 29.02 87 GLU A C 1
ATOM 665 O O . GLU A 1 93 ? -11.880 -28.885 -32.993 1.00 28.32 87 GLU A O 1
ATOM 671 N N . ALA A 1 94 ? -11.120 -26.807 -33.431 1.00 26.99 88 ALA A N 1
ATOM 672 C CA . ALA A 1 94 ? -10.183 -26.791 -32.325 1.00 28.15 88 ALA A CA 1
ATOM 673 C C . ALA A 1 94 ? -10.449 -25.510 -31.549 1.00 35.28 88 ALA A C 1
ATOM 674 O O . ALA A 1 94 ? -11.004 -24.553 -32.087 1.00 36.46 88 ALA A O 1
ATOM 676 N N . ASN A 1 95 ? -10.091 -25.501 -30.275 1.00 38.69 89 ASN A N 1
ATOM 677 C CA . ASN A 1 95 ? -10.256 -24.298 -29.478 1.00 43.94 89 ASN A CA 1
ATOM 678 C C . ASN A 1 95 ? -8.891 -23.712 -29.178 1.00 33.01 89 ASN A C 1
ATOM 679 O O . ASN A 1 95 ? -8.411 -22.819 -29.877 1.00 38.55 89 ASN A O 1
ATOM 684 N N . ASP A 1 96 ? -8.266 -24.239 -28.135 1.00 35.90 90 ASP A N 1
ATOM 685 C CA . ASP A 1 96 ? -6.936 -23.828 -27.744 1.00 33.32 90 ASP A CA 1
ATOM 686 C C . ASP A 1 96 ? -5.929 -24.649 -28.541 1.00 28.01 90 ASP A C 1
ATOM 687 O O . ASP A 1 96 ? -5.769 -25.847 -28.300 1.00 31.29 90 ASP A O 1
ATOM 692 N N . LEU A 1 97 ? -5.244 -24.008 -29.483 1.00 29.22 91 LEU A N 1
ATOM 693 C CA . LEU A 1 97 ? -4.253 -24.701 -30.307 1.00 27.04 91 LEU A CA 1
ATOM 694 C C . LEU A 1 97 ? -3.033 -25.177 -29.513 1.00 29.07 91 LEU A C 1
ATOM 695 O O . LEU A 1 97 ? -2.198 -25.924 -30.029 1.00 27.62 91 LEU A O 1
ATOM 700 N N . PHE A 1 98 ? -2.918 -24.738 -28.264 1.00 28.75 92 PHE A N 1
ATOM 701 C CA . PHE A 1 98 ? -1.801 -25.165 -27.429 1.00 30.52 92 PHE A CA 1
ATOM 702 C C . PHE A 1 98 ? -2.173 -26.324 -26.502 1.00 29.55 92 PHE A C 1
ATOM 703 O O . PHE A 1 98 ? -1.311 -26.901 -25.830 1.00 33.31 92 PHE A O 1
ATOM 711 N N . ALA A 1 99 ? -3.455 -26.676 -26.487 1.00 27.48 93 ALA A N 1
ATOM 712 C CA . ALA A 1 99 ? -3.929 -27.769 -25.655 1.00 27.99 93 ALA A CA 1
ATOM 713 C C . ALA A 1 99 ? -4.065 -29.043 -26.483 1.00 27.99 93 ALA A C 1
ATOM 714 O O . ALA A 1 99 ? -4.337 -28.983 -27.684 1.00 24.41 93 ALA A O 1
ATOM 716 N N . LYS A 1 100 ? -3.875 -30.188 -25.839 1.00 24.16 94 LYS A N 1
ATOM 717 C CA . LYS A 1 100 ? -4.084 -31.471 -26.500 1.00 20.83 94 LYS A CA 1
ATOM 718 C C . LYS A 1 100 ? -5.557 -31.636 -26.836 1.00 23.61 94 LYS A C 1
ATOM 719 O O . LYS A 1 100 ? -6.438 -31.284 -26.042 1.00 26.31 94 LYS A O 1
ATOM 725 N N . LEU A 1 101 ? -5.826 -32.176 -28.017 1.00 18.83 95 LEU A N 1
ATOM 726 C CA . LEU A 1 101 ? -7.193 -32.443 -28.435 1.00 20.16 95 LEU A CA 1
ATOM 727 C C . LEU A 1 101 ? -7.393 -33.946 -28.441 1.00 20.94 95 LEU A C 1
ATOM 728 O O . LEU A 1 101 ? -6.626 -34.668 -29.075 1.00 21.88 95 LEU A O 1
ATOM 733 N N . ASN A 1 102 ? -8.393 -34.426 -27.709 1.00 18.97 96 ASN A N 1
ATOM 734 C CA . ASN A 1 102 ? -8.687 -35.852 -27.695 1.00 18.22 96 ASN A CA 1
ATOM 735 C C . ASN A 1 102 ? -9.378 -36.287 -28.974 1.00 19.77 96 ASN A C 1
ATOM 736 O O . ASN A 1 102 ? -10.259 -35.593 -29.483 1.00 20.42 96 ASN A O 1
ATOM 741 N N . ALA A 1 103 ? -8.982 -37.447 -29.487 1.00 18.15 97 ALA A N 1
ATOM 742 C CA . ALA A 1 103 ? -9.607 -37.993 -30.682 1.00 16.78 97 ALA A CA 1
ATOM 743 C C . ALA A 1 103 ? -9.717 -39.504 -30.557 1.00 19.16 97 ALA A C 1
ATOM 744 O O . ALA A 1 103 ? -9.113 -40.113 -29.670 1.00 19.50 97 ALA A O 1
ATOM 746 N N . LYS A 1 104 ? -10.510 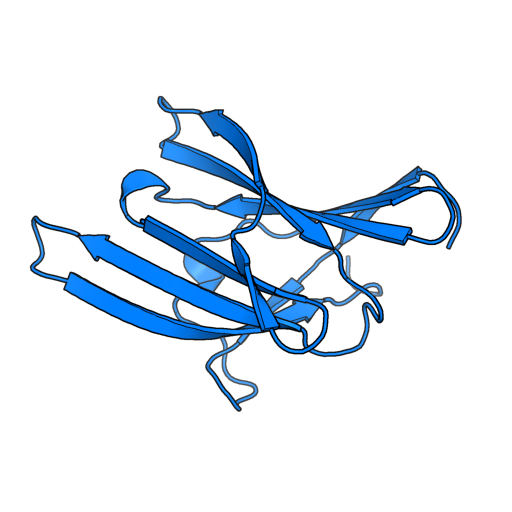-40.096 -31.436 1.00 16.87 98 LYS A N 1
ATOM 747 C CA . LYS A 1 104 ? -10.701 -41.537 -31.465 1.00 17.52 98 LYS A CA 1
ATOM 748 C C . LYS A 1 104 ? -10.588 -41.970 -32.908 1.00 19.51 98 LYS A C 1
ATOM 749 O O . LYS A 1 104 ? -10.974 -41.234 -33.825 1.00 19.40 98 LYS A O 1
ATOM 755 N N . VAL A 1 105 ? -10.056 -43.165 -33.116 1.00 16.92 99 VAL A N 1
ATOM 756 C CA . VAL A 1 105 ? -9.896 -43.690 -34.466 1.00 16.71 99 VAL A CA 1
ATOM 757 C C . VAL A 1 105 ? -10.291 -45.165 -34.487 1.00 19.71 99 VAL A C 1
ATOM 758 O O . VAL A 1 105 ? -10.036 -45.898 -33.528 1.00 18.72 99 VAL A O 1
ATOM 762 N N . LYS A 1 106 ? -10.954 -45.588 -35.563 1.00 18.04 100 LYS A N 1
ATOM 763 C CA . LYS A 1 106 ? -11.227 -46.999 -35.792 1.00 17.76 100 LYS A CA 1
ATOM 764 C C . LYS A 1 106 ? -10.518 -47.428 -37.065 1.00 19.69 100 LYS A C 1
ATOM 765 O O . LYS A 1 106 ? -10.608 -46.758 -38.088 1.00 17.45 100 LYS A O 1
ATOM 771 N N . VAL A 1 107 ? -9.802 -48.544 -36.995 1.00 18.20 101 VAL A N 1
ATOM 772 C CA . VAL A 1 107 ? -9.010 -49.025 -38.120 1.00 16.92 101 VAL A CA 1
ATOM 773 C C . VAL A 1 107 ? -9.455 -50.436 -38.491 1.00 17.82 101 VAL A C 1
ATOM 774 O O . VAL A 1 107 ? -9.661 -51.284 -37.616 1.00 18.28 101 VAL A O 1
ATOM 778 N N . ASP A 1 108 ? -9.632 -50.676 -39.787 1.00 19.77 102 ASP A N 1
ATOM 779 C CA . ASP A 1 108 ? -10.001 -52.004 -40.276 1.00 19.19 102 ASP A CA 1
ATOM 780 C C . ASP A 1 108 ? -9.184 -52.378 -41.492 1.00 21.29 102 ASP A C 1
ATOM 781 O O . ASP A 1 108 ? -9.280 -51.731 -42.539 1.00 23.59 102 ASP A O 1
ATOM 786 N N . ILE A 1 109 ? -8.376 -53.428 -41.349 1.00 22.33 103 ILE A N 1
ATOM 787 C CA . ILE A 1 109 ? -7.618 -53.956 -42.468 1.00 22.29 103 ILE A CA 1
ATOM 788 C C . ILE A 1 109 ? -7.994 -55.423 -42.604 1.00 25.67 103 ILE A C 1
ATOM 789 O O . ILE A 1 109 ? -7.438 -56.281 -41.920 1.00 25.03 103 ILE A O 1
ATOM 794 N N . ASP A 1 110 ? -8.958 -55.706 -43.473 1.00 27.47 104 ASP A N 1
ATOM 795 C CA . ASP A 1 110 ? -9.507 -57.057 -43.583 1.00 32.21 104 ASP A CA 1
ATOM 796 C C . ASP A 1 110 ? -8.440 -58.097 -43.905 1.00 33.05 104 ASP A C 1
ATOM 797 O O . ASP A 1 110 ? -8.437 -59.190 -43.343 1.00 31.82 104 ASP A O 1
ATOM 802 N N . SER A 1 111 ? -7.527 -57.748 -44.802 1.00 31.43 105 SER A N 1
ATOM 803 C CA . SER A 1 111 ? -6.530 -58.700 -45.281 1.00 33.89 105 SER A CA 1
ATOM 804 C C . SER A 1 111 ? -5.433 -59.036 -44.265 1.00 34.01 105 SER A C 1
ATOM 805 O O . SER A 1 111 ? -4.660 -59.972 -44.474 1.00 36.17 105 SER A O 1
ATOM 808 N N . MET A 1 112 ? -5.349 -58.275 -43.175 1.00 25.38 106 MET A N 1
ATOM 809 C CA . MET A 1 112 ? -4.314 -58.504 -42.173 1.00 24.82 106 MET A CA 1
ATOM 810 C C . MET A 1 112 ? -4.929 -58.800 -40.810 1.00 24.35 106 MET A C 1
ATOM 811 O O . MET A 1 112 ? -4.239 -58.792 -39.793 1.00 25.74 106 MET A O 1
ATOM 816 N N . ASN A 1 113 ? -6.232 -59.050 -40.809 1.00 26.30 107 ASN A N 1
ATOM 817 C CA . ASN A 1 113 ? -6.978 -59.241 -39.568 1.00 29.54 107 ASN A CA 1
ATOM 818 C C . ASN A 1 113 ? -6.589 -58.219 -38.505 1.00 27.46 107 ASN A C 1
ATOM 819 O O . ASN A 1 113 ? -6.196 -58.560 -37.378 1.00 26.33 107 ASN A O 1
ATOM 824 N N . TYR A 1 114 ? -6.679 -56.951 -38.882 1.00 21.20 108 TYR A N 1
ATOM 825 C CA . TYR A 1 114 ? -6.392 -55.865 -37.962 1.00 19.67 108 TYR A CA 1
ATOM 826 C C . TYR A 1 114 ? -7.652 -55.034 -37.805 1.00 22.47 108 TYR A C 1
ATOM 827 O O . TYR A 1 114 ? -8.052 -54.318 -38.714 1.00 20.41 108 TYR A O 1
ATOM 836 N N . HIS A 1 115 ? -8.294 -55.151 -36.654 1.00 20.32 109 HIS A N 1
ATOM 837 C CA . HIS A 1 115 ? -9.547 -54.451 -36.420 1.00 19.90 109 HIS A CA 1
ATOM 838 C C . HIS A 1 115 ? -9.512 -53.944 -35.008 1.00 20.27 109 HIS A C 1
ATOM 839 O O . HIS A 1 115 ? -9.697 -54.720 -34.063 1.00 20.64 109 HIS A O 1
ATOM 846 N N . HIS A 1 116 ? -9.247 -52.652 -34.857 1.00 19.40 110 HIS A N 1
ATOM 847 C CA . HIS A 1 116 ? -9.100 -52.065 -33.539 1.00 16.81 110 HIS A CA 1
ATOM 848 C C . HIS A 1 116 ? -9.686 -50.679 -33.501 1.00 20.22 110 HIS A C 1
ATOM 849 O O . HIS A 1 116 ? -9.876 -50.052 -34.543 1.00 20.14 110 HIS A O 1
ATOM 856 N N . PHE A 1 117 ? -9.967 -50.197 -32.298 1.00 17.97 111 PHE A N 1
ATOM 857 C CA . PHE A 1 117 ? -10.178 -48.759 -32.141 1.00 17.49 111 PHE A CA 1
ATOM 858 C C . PHE A 1 117 ? -9.354 -48.218 -30.972 1.00 18.19 111 PHE A C 1
ATOM 859 O O . PHE A 1 117 ? -8.976 -48.966 -30.062 1.00 19.88 111 PHE A O 1
ATOM 867 N N . TYR A 1 118 ? -9.019 -46.936 -31.033 1.00 17.91 112 TYR A N 1
ATOM 868 C CA . TYR A 1 118 ? -8.066 -46.353 -30.102 1.00 17.23 112 TYR A CA 1
ATOM 869 C C . TYR A 1 118 ? -8.455 -44.940 -29.748 1.00 19.39 112 TYR A C 1
ATOM 870 O O . TYR A 1 118 ? -9.114 -44.244 -30.530 1.00 20.18 112 TYR A O 1
ATOM 879 N N . ASP A 1 119 ? -8.012 -44.512 -28.571 1.00 17.52 113 ASP A N 1
ATOM 880 C CA . ASP A 1 119 ? -7.957 -43.107 -28.227 1.00 16.82 113 ASP A CA 1
ATOM 881 C C . ASP A 1 119 ? -6.572 -42.551 -28.565 1.00 20.61 113 ASP A C 1
ATOM 882 O O . ASP A 1 119 ? -5.567 -43.239 -28.410 1.00 18.77 113 ASP A O 1
ATOM 887 N N . VAL A 1 120 ? -6.512 -41.318 -29.054 1.00 16.90 114 VAL A N 1
ATOM 888 C CA . VAL A 1 120 ? -5.242 -40.629 -29.233 1.00 15.99 114 VAL A CA 1
ATOM 889 C C . VAL A 1 120 ? -5.420 -39.164 -28.866 1.00 19.74 114 VAL A C 1
ATOM 890 O O . VAL A 1 120 ? -6.552 -38.691 -28.683 1.00 21.60 114 VAL A O 1
ATOM 894 N N . GLN A 1 121 ? -4.304 -38.452 -28.745 1.00 18.61 115 GLN A N 1
ATOM 895 C CA . GLN A 1 121 ? -4.341 -37.003 -28.602 1.00 20.96 115 GLN A CA 1
ATOM 896 C C . GLN A 1 121 ? -3.631 -36.330 -29.762 1.00 19.92 115 GLN A C 1
ATOM 897 O O . GLN A 1 121 ? -2.610 -36.813 -30.246 1.00 19.49 115 GLN A O 1
ATOM 903 N N . ILE A 1 122 ? -4.181 -35.211 -30.215 1.00 16.86 116 ILE A N 1
ATOM 904 C CA . ILE A 1 122 ? -3.503 -34.399 -31.208 1.00 14.59 116 ILE A CA 1
ATOM 905 C C . ILE A 1 122 ? -2.876 -33.205 -30.507 1.00 20.09 116 ILE A C 1
ATOM 906 O O . ILE A 1 122 ? -3.550 -32.496 -29.756 1.00 20.49 116 ILE A O 1
ATOM 911 N N . GLN A 1 123 ? -1.587 -32.988 -30.742 1.00 18.34 117 GLN A N 1
ATOM 912 C CA . GLN A 1 123 ? -0.913 -31.807 -30.212 1.00 20.04 117 GLN A CA 1
ATOM 913 C C . GLN A 1 123 ? -0.443 -30.940 -31.362 1.00 19.23 117 GLN A C 1
ATOM 914 O O . GLN A 1 123 ? 0.404 -31.351 -32.148 1.00 21.23 117 GLN A O 1
ATOM 920 N N . PHE A 1 124 ? -1.018 -29.745 -31.460 1.00 20.55 118 PHE A N 1
ATOM 921 C CA . PHE A 1 124 ? -0.596 -28.766 -32.449 1.00 19.71 118 PHE A CA 1
ATOM 922 C C . PHE A 1 124 ? 0.603 -28.003 -31.914 1.00 24.85 118 PHE A C 1
ATOM 923 O O . PHE A 1 124 ? 0.776 -27.878 -30.696 1.00 25.00 118 PHE A O 1
ATOM 931 N N . ASP A 1 125 ? 1.433 -27.499 -32.824 1.00 21.54 119 ASP A N 1
ATOM 932 C CA . ASP A 1 125 ? 2.543 -26.634 -32.439 1.00 25.13 119 ASP A CA 1
ATOM 933 C C . ASP A 1 125 ? 2.570 -25.406 -33.337 1.00 22.46 119 ASP A C 1
ATOM 934 O O . ASP A 1 125 ? 3.260 -25.390 -34.355 1.00 23.96 119 ASP A O 1
ATOM 939 N N . PRO A 1 126 ? 1.801 -24.371 -32.965 1.00 25.54 120 PRO A N 1
ATOM 940 C CA . PRO A 1 126 ? 1.635 -23.166 -33.784 1.00 28.41 120 PRO A CA 1
ATOM 941 C C . PRO A 1 126 ? 2.956 -22.481 -34.097 1.00 30.81 120 PRO A C 1
ATOM 942 O O . PRO A 1 126 ? 3.055 -21.785 -35.109 1.00 32.17 120 PRO A O 1
ATOM 946 N N . THR A 1 127 ? 3.958 -22.692 -33.249 1.00 29.40 121 THR A N 1
ATOM 947 C CA . THR A 1 127 ? 5.235 -22.000 -33.379 1.00 31.03 121 THR A CA 1
ATOM 948 C C . THR A 1 127 ? 6.182 -22.683 -34.363 1.00 30.56 121 THR A C 1
ATOM 949 O O . THR A 1 127 ? 7.175 -22.092 -34.793 1.00 32.36 121 THR A O 1
ATOM 953 N N . LYS A 1 128 ? 5.879 -23.924 -34.727 1.00 25.85 122 LYS A N 1
ATOM 954 C CA . LYS A 1 128 ? 6.805 -24.711 -35.527 1.00 24.29 122 LYS A CA 1
ATOM 955 C C . LYS A 1 128 ? 6.747 -24.396 -37.014 1.00 28.05 122 LYS A C 1
ATOM 956 O O . LYS A 1 128 ? 5.678 -24.116 -37.557 1.00 24.59 122 LYS A O 1
ATOM 962 N N . ILE A 1 129 ? 7.905 -24.442 -37.665 1.00 26.69 123 ILE A N 1
ATOM 963 C CA . ILE A 1 129 ? 7.970 -24.442 -39.123 1.00 22.27 123 ILE A CA 1
ATOM 964 C C . ILE A 1 129 ? 8.963 -25.509 -39.593 1.00 29.19 123 ILE A C 1
ATOM 965 O O . ILE A 1 129 ? 9.075 -25.796 -40.786 1.00 31.19 123 ILE A O 1
#

Organism: Bacillus anthracis (NCBI:txid1392)

InterPro domains:
  IPR006635 NEAT domain [PF05031] (31-148)
  IPR006635 NEAT domain [PF05031] (195-310)
  IPR006635 NEAT domain [PF05031] (354-470)
  IPR006635 NEAT domain [PF05031] (507-623)
  IPR006635 NEAT domain [PF05031] (678-793)
  IPR006635 NEAT domain [PS50978] (33-154)
  IPR006635 NEAT domain [PS50978] (196-327)
  IPR006635 NEAT domain [PS50978] (355-476)
  IPR006635 NEAT domain [PS50978] (508-629)
  IPR006635 NEAT domain [PS50978] (679-800)
  IPR006635 NEAT domain [SM00725] (33-154)
  IPR006635 NEAT domain [SM00725] (196-317)
  IPR006635 NEAT domain [SM00725] (355-476)
  IPR006635 NEAT domain [SM00725] (508-629)
  IPR006635 NEAT domain [SM00725] (679-800)
  IPR006635 NEAT domain [cd06920] (35-151)
  IPR006635 NEAT domain [cd06920] (198-314)
  IPR006635 NEAT domain [cd06920] (357-473)
  IPR006635 NEAT domain [cd06920] (510-626)
  IPR006635 NEAT domain [cd06920] (681-797)

Sequence (119 aa):
LKDGQYDIAFKVLKDKTEEISMMMMNTYVVSPARLTVKDGKKYIAMTLKNSEWITKFQTEKNGGFADAKVVSEDKAANTRVVEFEANDLFAKLNAKVKVDIDSMNYHHFYDVQIQFDPTKI

Nearest PDB structures (foldseek):
  4h8q-assembly1_A  TM=1.008E+00  e=9.281E-22  Bacillus anthracis
  4h8p-assembly1_A  TM=1.008E+00  e=1.220E-20  Bacillus anthracis
  3sik-assembly1_A  TM=9.776E-01  e=9.071E-14  Bacillus anthracis
  3sz6-assembly2_B  TM=9.761E-01  e=4.627E-13  Bacillus anthracis
  4nla-assembly1_A  TM=9.483E-01  e=4.724E-11  Listeria monocytogenes

CATH classification: 2.60.40.1850

Secondary structure (DSSP, 8-state):
--SEEEEEEEEEEETTSSSBPGGGGGB-SSEEEEEETTEEEEEEEESSGGGEEEEEEEETTEEEEPEEEEEETTTTEEEEEEEES-TTS-EEEEEEEEEGGGTEEEEEEEEEEEETT--

B-factor: mean 28.13, std 10.47, range [14.59, 77.77]

Solvent-accessible surface area: 7554 Å² total; per-residue (Å²): 126,151,58,31,118,75,96,5,16,9,108,1,7,115,42,182,35,128,104,92,14,166,17,44,86,66,9,60,53,68,2,102,10,42,7,116,123,68,96,58,62,0,30,1,38,0,82,48,16,137,62,11,69,110,8,36,5,61,101,139,77,30,79,38,99,14,125,64,64,56,99,68,168,108,58,49,31,24,35,2,61,12,46,4,112,84,18,136,45,91,20,57,0,72,6,66,21,28,17,123,105,120,127,76,82,88,164,91,58,5,14,1,46,6,56,53,108,108,212

Foldseek 3Di:
DDFDKDWWFKFKAAPPDPHGDPQRVFKDHRWMWGADPNWIKTKIKGAQQVFWDFKWWDDPNRIDTFQWPAADVVRNMTITMDTDHDLQDKIKMKIWGDDPVVPDTDIHIITMHIDRPDD

Radius of gyration: 14.03 Å; Cα contacts (8 Å, |Δi|>4): 274; chains: 1; bounding box: 27×46×34 Å